Protein AF-A0A654U662-F1 (afdb_monomer_lite)

Radius of gyration: 15.01 Å; chains: 1; bounding box: 31×37×41 Å

Organism: Mycobacterium tuberculosis (NCBI:txid1773)

Foldseek 3Di:
DDPVVLVVLVVVLVVLVVVQVVCPPVGDLVSVLVNLQSQLVNCVVVVNNVSNVVSVVVSCVSPPPPDDPPPPD

pLDDT: mean 82.12, std 13.87, range [40.84, 94.62]

Secondary structure (DSSP, 8-state):
--HHHHHHHHHHHHHHHHHHHHHTTS--HHHHHHHHHHHHHHHHHTT-HHHHHHHHHHHHHHS----------

Sequence (73 aa):
MLENEAELLHGCITAVKESVLKAYPSHELTAVGDWMLLAAIEALIDEQDYLANYHLAWYAVTTRRGGSRGFAA

Structure (mmCIF, N/CA/C/O backbone):
data_AF-A0A654U662-F1
#
_entry.id   AF-A0A654U662-F1
#
loop_
_atom_site.group_PDB
_atom_site.id
_atom_site.type_symbol
_atom_site.label_atom_id
_atom_site.label_alt_id
_atom_site.label_comp_id
_atom_site.label_asym_id
_atom_site.label_entity_id
_atom_site.label_seq_id
_atom_site.pdbx_PDB_ins_code
_atom_site.Cartn_x
_atom_site.Cartn_y
_atom_site.Cartn_z
_atom_site.occupancy
_atom_site.B_iso_or_equiv
_atom_site.auth_seq_id
_atom_site.auth_comp_id
_atom_site.auth_asym_id
_atom_site.auth_atom_id
_atom_site.pdbx_PDB_model_num
ATOM 1 N N . MET A 1 1 ? -5.072 3.148 18.426 1.00 59.56 1 MET A N 1
ATOM 2 C CA . MET A 1 1 ? -3.950 4.002 17.994 1.00 59.56 1 MET A CA 1
ATOM 3 C C . MET A 1 1 ? -4.238 5.418 18.464 1.00 59.56 1 MET A C 1
ATOM 5 O O . M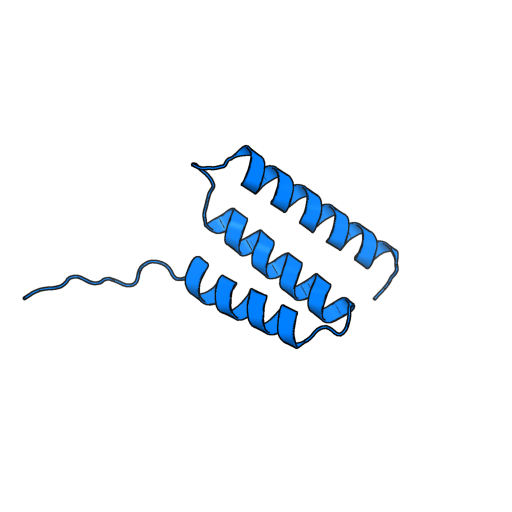ET A 1 1 ? -5.412 5.755 18.578 1.00 59.56 1 MET A O 1
ATOM 9 N N . LEU A 1 2 ? -3.224 6.199 18.829 1.00 80.31 2 LEU A N 1
ATOM 10 C CA . LEU A 1 2 ? -3.437 7.592 19.232 1.00 80.31 2 LEU A CA 1
ATOM 11 C C . LEU A 1 2 ? -3.627 8.479 17.984 1.00 80.31 2 LEU A C 1
ATOM 13 O O . LEU A 1 2 ? -3.024 8.212 16.949 1.00 80.31 2 LEU A O 1
ATOM 17 N N . GLU A 1 3 ? -4.442 9.535 18.071 1.00 76.00 3 GLU A N 1
ATOM 18 C CA . GLU A 1 3 ? -4.728 10.448 16.941 1.00 76.00 3 GLU A CA 1
ATOM 19 C C . GLU A 1 3 ? -3.442 11.019 16.311 1.00 76.00 3 GLU A C 1
ATOM 21 O O . GLU A 1 3 ? -3.292 11.070 15.095 1.00 76.00 3 GLU A O 1
ATOM 26 N N . ASN A 1 4 ? -2.447 11.346 17.141 1.00 82.38 4 ASN A N 1
ATOM 27 C CA . ASN A 1 4 ? -1.153 11.861 16.686 1.00 82.38 4 ASN A CA 1
ATOM 28 C C . ASN A 1 4 ? -0.327 10.832 15.891 1.00 82.38 4 ASN A C 1
ATOM 30 O O . ASN A 1 4 ? 0.469 11.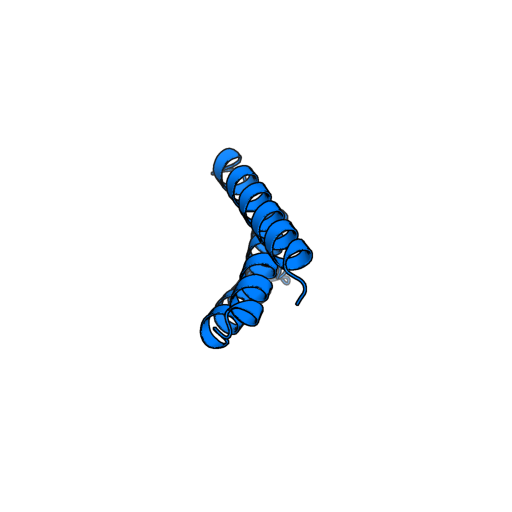211 15.035 1.00 82.38 4 ASN A O 1
ATOM 34 N N . GLU A 1 5 ? -0.476 9.539 16.184 1.00 76.94 5 GLU A N 1
ATOM 35 C CA . GLU A 1 5 ? 0.188 8.464 15.442 1.00 76.94 5 GLU A CA 1
ATOM 36 C C . GLU A 1 5 ? -0.480 8.266 14.073 1.00 76.94 5 GLU A C 1
ATOM 38 O O . GLU A 1 5 ? 0.221 8.012 13.093 1.00 76.94 5 GLU A O 1
ATOM 43 N N . ALA A 1 6 ? -1.803 8.467 13.990 1.00 77.06 6 ALA A N 1
ATOM 44 C CA . ALA A 1 6 ? -2.567 8.458 12.738 1.00 77.06 6 ALA A CA 1
ATOM 45 C C . ALA A 1 6 ? -2.106 9.562 11.789 1.00 77.06 6 ALA A C 1
ATOM 47 O O . ALA A 1 6 ? -1.759 9.307 10.635 1.00 77.06 6 ALA A O 1
ATOM 48 N N . GLU A 1 7 ? -2.061 10.793 12.299 1.00 82.50 7 GLU A N 1
ATOM 49 C CA . GLU A 1 7 ? -1.658 11.966 11.529 1.00 82.50 7 GLU A CA 1
ATOM 50 C C . GLU A 1 7 ? -0.206 11.850 11.053 1.00 82.50 7 GLU A C 1
ATOM 52 O O . GLU A 1 7 ? 0.101 12.159 9.898 1.00 82.50 7 GLU A O 1
ATOM 57 N N . LEU A 1 8 ? 0.690 11.354 11.916 1.00 85.44 8 LEU A N 1
ATOM 58 C CA . LEU A 1 8 ? 2.088 11.125 11.557 1.00 85.44 8 LEU A CA 1
ATOM 59 C C . LEU A 1 8 ? 2.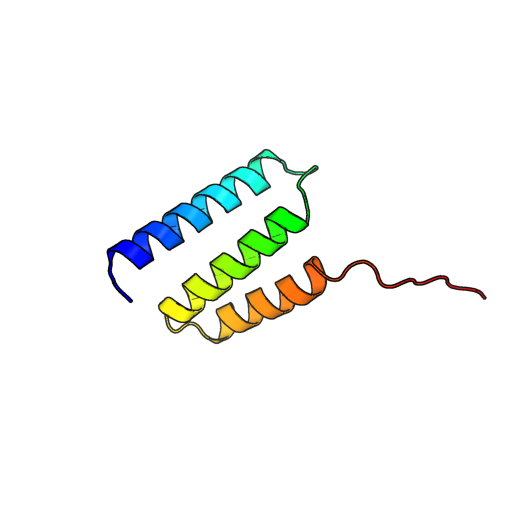215 10.082 10.440 1.00 85.44 8 LEU A C 1
ATOM 61 O O . LEU A 1 8 ? 2.952 10.305 9.477 1.00 85.44 8 LEU A O 1
ATOM 65 N N . LEU A 1 9 ? 1.482 8.970 10.542 1.00 81.50 9 LEU A N 1
ATOM 66 C CA . LEU A 1 9 ? 1.472 7.929 9.519 1.00 81.50 9 LEU A CA 1
ATOM 67 C C . LEU A 1 9 ? 0.968 8.473 8.177 1.00 81.50 9 LEU A C 1
ATOM 69 O O . LEU A 1 9 ? 1.637 8.297 7.156 1.00 81.50 9 LEU A O 1
ATOM 73 N N . HIS A 1 10 ? -0.160 9.183 8.179 1.00 81.75 10 HIS A N 1
ATOM 74 C CA . HIS A 1 10 ? -0.735 9.763 6.967 1.00 81.75 10 HIS A CA 1
ATOM 75 C C . HIS A 1 10 ? 0.207 10.801 6.323 1.00 81.75 10 HIS A C 1
ATOM 77 O O . HIS A 1 10 ? 0.370 10.850 5.096 1.00 81.75 10 HIS A O 1
ATOM 83 N N . GLY A 1 11 ? 0.910 11.586 7.148 1.00 86.38 11 GLY A N 1
ATOM 84 C CA . GLY A 1 11 ? 1.960 12.501 6.702 1.00 86.38 11 GLY A CA 1
ATOM 85 C C . GLY A 1 11 ? 3.126 11.778 6.018 1.00 86.38 11 GLY A C 1
ATOM 86 O O . GLY A 1 11 ? 3.546 12.171 4.926 1.00 86.38 11 GLY A O 1
ATOM 87 N N . CYS A 1 12 ? 3.614 10.683 6.607 1.00 84.75 12 CYS A N 1
ATOM 88 C CA . CYS A 1 12 ? 4.660 9.851 6.007 1.00 84.75 12 CYS A CA 1
ATOM 89 C C . CYS A 1 12 ? 4.216 9.225 4.673 1.00 84.75 12 CYS A C 1
ATOM 91 O O . CYS A 1 12 ? 4.990 9.235 3.713 1.00 84.75 12 CYS A O 1
ATOM 93 N N . ILE A 1 13 ? 2.973 8.741 4.584 1.00 85.06 13 ILE A N 1
ATOM 94 C CA . ILE A 1 13 ? 2.394 8.159 3.360 1.00 85.06 13 ILE A CA 1
ATOM 95 C C . ILE A 1 13 ? 2.320 9.196 2.239 1.00 85.06 13 ILE A C 1
ATOM 97 O O . ILE A 1 13 ? 2.714 8.928 1.101 1.00 85.06 13 ILE A O 1
ATOM 101 N N . THR A 1 14 ? 1.867 10.406 2.557 1.00 86.88 14 THR A N 1
ATOM 102 C CA . THR A 1 14 ? 1.784 11.493 1.576 1.00 86.88 14 THR A CA 1
ATOM 103 C C . THR A 1 14 ? 3.173 11.907 1.089 1.00 86.88 14 THR A C 1
ATOM 105 O O . THR A 1 14 ? 3.386 12.053 -0.116 1.00 86.88 14 THR A O 1
ATOM 108 N N . ALA A 1 15 ? 4.148 12.017 1.996 1.00 87.25 15 ALA A N 1
ATOM 109 C CA . ALA A 1 15 ? 5.517 12.383 1.648 1.00 87.25 15 ALA A CA 1
ATOM 110 C C . ALA A 1 15 ? 6.194 11.346 0.733 1.00 87.25 15 ALA A C 1
ATOM 112 O O . ALA A 1 15 ? 6.805 11.718 -0.275 1.00 87.25 15 ALA A O 1
ATOM 113 N N . VAL A 1 16 ? 6.064 10.046 1.035 1.00 84.31 16 VAL A N 1
ATOM 114 C CA . VAL A 1 16 ? 6.650 8.989 0.192 1.00 84.31 16 VAL A CA 1
ATOM 115 C C . VAL A 1 16 ? 5.949 8.906 -1.166 1.00 84.31 16 VAL A C 1
ATOM 117 O O . VAL A 1 16 ? 6.626 8.811 -2.190 1.00 84.31 16 VAL A O 1
ATOM 120 N N . LYS A 1 17 ? 4.618 9.053 -1.206 1.00 82.12 17 LYS A N 1
ATOM 121 C CA . LYS A 1 17 ? 3.837 9.110 -2.449 1.00 82.12 17 LYS A CA 1
ATOM 122 C C . LYS A 1 17 ? 4.313 10.243 -3.353 1.00 82.12 17 LYS A C 1
ATOM 124 O O . LYS A 1 17 ? 4.568 10.022 -4.535 1.00 82.12 17 LYS A O 1
ATOM 129 N N . GLU A 1 18 ? 4.443 11.456 -2.817 1.00 87.62 18 GLU A N 1
ATOM 130 C CA . GLU A 1 18 ? 4.926 12.595 -3.598 1.00 87.62 18 GLU A CA 1
ATOM 131 C C . GLU A 1 18 ? 6.352 12.390 -4.106 1.00 87.62 18 GLU A C 1
ATOM 133 O O . GLU A 1 18 ? 6.643 12.734 -5.250 1.00 87.62 18 GLU A O 1
ATOM 138 N N . SER A 1 19 ? 7.233 11.833 -3.272 1.00 84.50 19 SER A N 1
ATOM 139 C CA . SER A 1 19 ? 8.617 11.535 -3.645 1.00 84.50 19 SER A CA 1
ATOM 140 C C . SER A 1 19 ? 8.683 10.549 -4.817 1.00 84.50 19 SER A C 1
ATOM 142 O O . SER A 1 19 ? 9.328 10.825 -5.830 1.00 84.50 19 SER A O 1
ATOM 144 N N . VAL A 1 20 ? 7.933 9.443 -4.731 1.00 82.75 20 VAL A N 1
ATOM 145 C CA . VAL A 1 20 ? 7.850 8.423 -5.788 1.00 82.75 20 VAL A CA 1
ATOM 146 C C . VAL A 1 20 ? 7.281 9.010 -7.083 1.00 82.75 20 VAL A C 1
ATOM 148 O O . VAL A 1 20 ? 7.844 8.785 -8.155 1.00 82.75 20 VAL A O 1
ATOM 151 N N . LEU A 1 21 ? 6.202 9.798 -7.007 1.00 84.62 21 LEU A N 1
ATOM 152 C CA . LEU A 1 21 ? 5.583 10.410 -8.188 1.00 84.62 21 LEU A CA 1
ATOM 153 C C . LEU A 1 21 ? 6.477 11.473 -8.841 1.00 84.62 21 LEU A C 1
ATOM 155 O O . LEU A 1 21 ? 6.533 11.539 -10.067 1.00 84.62 21 LEU A O 1
ATOM 159 N N . LYS A 1 22 ? 7.209 12.274 -8.054 1.00 87.31 22 LYS A N 1
ATOM 160 C CA . LYS A 1 22 ? 8.177 13.262 -8.569 1.00 87.31 22 LYS A CA 1
ATOM 161 C C . LYS A 1 22 ? 9.366 12.600 -9.262 1.00 87.31 22 LYS A C 1
ATOM 163 O O . LYS A 1 22 ? 9.896 13.159 -10.217 1.00 87.31 22 LYS A O 1
ATOM 168 N N . ALA A 1 23 ? 9.779 11.426 -8.792 1.00 83.38 23 ALA A N 1
ATOM 169 C CA . ALA A 1 23 ? 10.873 10.666 -9.384 1.00 83.38 23 ALA A CA 1
ATOM 170 C C . ALA A 1 23 ? 10.446 9.839 -10.610 1.00 83.38 23 ALA A C 1
ATOM 172 O O . ALA A 1 23 ? 11.305 9.290 -11.295 1.00 83.38 23 ALA A O 1
ATOM 173 N N . TYR A 1 24 ? 9.148 9.734 -10.916 1.00 77.75 24 TYR A N 1
ATOM 174 C CA . TYR A 1 24 ? 8.661 8.933 -12.038 1.00 77.75 24 TYR A CA 1
ATOM 175 C C . TYR A 1 24 ? 9.141 9.488 -13.398 1.00 77.75 24 TYR A C 1
ATOM 177 O O . TYR A 1 24 ? 9.026 10.691 -13.638 1.00 77.75 24 TYR A O 1
ATOM 185 N N . PRO A 1 25 ? 9.627 8.640 -14.330 1.00 83.44 25 PRO A N 1
ATOM 186 C CA . PRO A 1 25 ? 9.679 7.171 -14.280 1.00 83.44 25 PRO A CA 1
ATOM 187 C C . PRO A 1 25 ? 10.941 6.577 -13.624 1.00 83.44 25 PRO A C 1
ATOM 189 O O . PRO A 1 25 ? 10.998 5.368 -13.434 1.00 83.44 25 PRO A O 1
ATOM 192 N N . SER A 1 26 ? 11.924 7.392 -13.246 1.00 87.44 26 SER A N 1
ATOM 193 C CA . SER A 1 26 ? 13.215 6.985 -12.662 1.00 87.44 26 SER A CA 1
ATOM 194 C C . SER A 1 26 ? 13.176 6.805 -11.134 1.00 87.44 26 SER A C 1
ATOM 196 O O . SER A 1 26 ? 14.095 7.224 -10.432 1.00 87.44 26 SER A O 1
ATOM 198 N N . HIS A 1 27 ? 12.098 6.233 -10.599 1.00 84.62 27 HIS A N 1
ATOM 199 C CA . HIS A 1 27 ? 11.924 6.061 -9.157 1.00 84.62 27 HIS A CA 1
ATOM 200 C C . HIS A 1 27 ? 12.613 4.789 -8.646 1.00 84.62 27 HIS A C 1
ATOM 202 O O . HIS A 1 27 ? 12.671 3.768 -9.330 1.00 84.62 27 HIS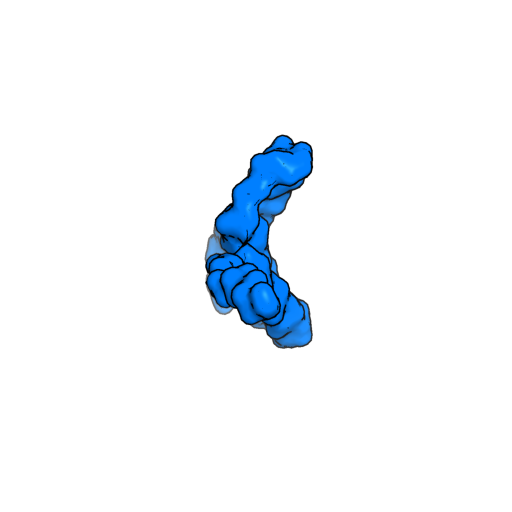 A O 1
ATOM 208 N N . GLU A 1 28 ? 13.087 4.830 -7.402 1.00 85.06 28 GLU A N 1
ATOM 209 C CA . GLU A 1 28 ? 13.687 3.671 -6.743 1.00 85.06 28 GLU A CA 1
ATOM 210 C C . GLU A 1 28 ? 12.608 2.677 -6.293 1.00 85.06 28 GLU A C 1
ATOM 212 O O . GLU A 1 28 ? 11.673 3.038 -5.573 1.00 85.06 28 GLU A O 1
ATOM 217 N N . LEU A 1 29 ? 12.766 1.396 -6.646 1.00 84.81 29 LEU A N 1
ATOM 218 C CA . LEU A 1 29 ? 11.854 0.326 -6.207 1.00 84.81 29 LEU A CA 1
ATOM 219 C C . LEU A 1 29 ? 11.805 0.191 -4.678 1.00 84.81 29 LEU A C 1
ATOM 221 O O . LEU A 1 29 ? 10.779 -0.204 -4.130 1.00 84.81 29 LEU A O 1
ATOM 225 N N . THR A 1 30 ? 12.883 0.565 -3.984 1.00 85.94 30 THR A N 1
ATOM 226 C CA . THR A 1 30 ? 12.924 0.637 -2.517 1.00 85.94 30 THR A CA 1
ATOM 227 C C . THR A 1 30 ? 11.899 1.637 -1.980 1.00 85.94 30 THR A C 1
ATOM 229 O O . THR A 1 30 ? 11.140 1.294 -1.082 1.00 85.94 30 THR A O 1
ATOM 232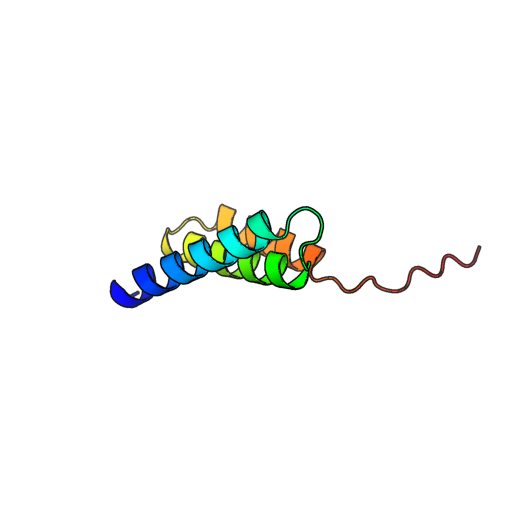 N N . ALA A 1 31 ? 11.794 2.829 -2.581 1.00 85.69 31 ALA A N 1
ATOM 233 C CA . ALA A 1 31 ? 10.831 3.849 -2.160 1.00 85.69 31 ALA A CA 1
ATOM 234 C C . ALA A 1 31 ? 9.378 3.428 -2.443 1.00 85.69 31 ALA A C 1
ATOM 236 O O . ALA A 1 31 ? 8.472 3.739 -1.674 1.00 85.69 31 ALA A O 1
ATOM 237 N N . VAL A 1 32 ? 9.155 2.674 -3.524 1.00 88.38 32 VAL A N 1
ATOM 238 C CA . VAL A 1 32 ? 7.849 2.062 -3.815 1.00 88.38 32 VAL A CA 1
ATOM 239 C C . VAL A 1 32 ? 7.506 0.985 -2.784 1.00 88.38 32 VAL A C 1
ATOM 241 O O . VAL A 1 32 ? 6.365 0.917 -2.332 1.00 88.38 32 VAL A O 1
ATOM 244 N N . GLY A 1 33 ? 8.482 0.171 -2.375 1.00 89.94 33 GLY A N 1
ATOM 245 C CA . GLY A 1 33 ? 8.317 -0.805 -1.298 1.00 89.94 33 GLY A CA 1
ATOM 246 C C . GLY A 1 33 ? 7.947 -0.144 0.031 1.00 89.94 33 GLY A C 1
ATOM 247 O O . GLY A 1 33 ? 6.966 -0.541 0.658 1.00 89.94 33 GLY A O 1
ATOM 248 N N . ASP A 1 34 ? 8.669 0.901 0.430 1.00 88.75 34 ASP A N 1
ATOM 249 C CA . ASP A 1 34 ? 8.373 1.650 1.656 1.00 88.75 34 ASP A CA 1
ATOM 250 C C . ASP A 1 34 ? 6.957 2.245 1.621 1.00 88.75 34 ASP A C 1
ATOM 252 O O . ASP A 1 34 ? 6.214 2.156 2.599 1.00 88.75 34 ASP A O 1
ATOM 256 N N . TRP A 1 35 ? 6.534 2.767 0.465 1.00 90.19 35 TRP A N 1
ATOM 257 C CA . TRP A 1 35 ? 5.167 3.251 0.278 1.00 90.19 35 TRP A CA 1
ATOM 258 C C . TRP A 1 35 ? 4.119 2.140 0.434 1.00 90.19 35 TRP A C 1
ATOM 260 O O . TRP A 1 35 ? 3.125 2.334 1.133 1.00 90.19 35 TRP A O 1
ATOM 270 N N . MET A 1 36 ? 4.342 0.963 -0.158 1.00 91.19 36 MET A N 1
ATOM 271 C CA . MET A 1 36 ? 3.427 -0.177 -0.022 1.00 91.19 36 MET A CA 1
ATOM 272 C C . MET A 1 36 ? 3.285 -0.637 1.432 1.00 91.19 36 MET A C 1
ATOM 274 O O . MET A 1 36 ? 2.185 -0.974 1.860 1.00 91.19 36 MET A O 1
ATOM 278 N N . LEU A 1 37 ? 4.371 -0.630 2.206 1.00 92.88 37 LEU A N 1
ATOM 279 C CA . LEU A 1 37 ? 4.328 -1.042 3.608 1.00 92.88 37 LEU A CA 1
ATOM 280 C C . LEU A 1 37 ? 3.568 -0.027 4.472 1.00 92.88 37 LEU A C 1
ATOM 282 O O . LEU A 1 37 ? 2.746 -0.425 5.294 1.00 92.88 37 LEU A O 1
ATOM 286 N N . LEU A 1 38 ? 3.777 1.272 4.244 1.00 90.69 38 LEU A N 1
ATOM 287 C CA . LEU A 1 38 ? 3.031 2.319 4.947 1.00 90.69 38 LEU A CA 1
ATOM 288 C C . LEU A 1 38 ? 1.530 2.281 4.608 1.00 90.69 38 LEU A C 1
ATOM 290 O O . LEU A 1 38 ? 0.705 2.380 5.512 1.00 90.69 38 LEU A O 1
ATOM 294 N N . ALA A 1 39 ? 1.172 2.043 3.342 1.00 89.38 39 ALA A N 1
ATOM 295 C CA . ALA A 1 39 ? -0.223 1.878 2.922 1.00 89.38 39 ALA A CA 1
ATOM 296 C C . ALA A 1 39 ? -0.893 0.639 3.550 1.00 89.38 39 ALA A C 1
ATOM 298 O O . ALA A 1 39 ? -2.081 0.665 3.864 1.00 89.38 39 ALA A O 1
ATOM 299 N N . ALA A 1 40 ? -0.141 -0.444 3.779 1.00 93.00 40 ALA A N 1
ATOM 300 C CA . ALA A 1 40 ? -0.660 -1.610 4.493 1.00 93.00 40 ALA A CA 1
ATOM 301 C C . ALA A 1 40 ? -0.981 -1.293 5.964 1.00 93.00 40 ALA A C 1
ATOM 303 O O . ALA A 1 40 ? -1.978 -1.784 6.485 1.00 93.00 40 ALA A O 1
ATOM 304 N N . ILE A 1 41 ? -0.155 -0.474 6.625 1.00 89.00 41 ILE A N 1
ATOM 305 C CA . ILE A 1 41 ? -0.385 -0.051 8.013 1.00 89.00 41 ILE A CA 1
ATOM 306 C C . ILE A 1 41 ? -1.628 0.846 8.100 1.00 89.00 41 ILE A C 1
ATOM 308 O O . ILE A 1 41 ? -2.452 0.624 8.982 1.00 89.00 41 ILE A O 1
ATOM 312 N N . GLU A 1 42 ? -1.799 1.797 7.175 1.00 88.44 42 GLU A N 1
ATOM 313 C CA . GLU A 1 42 ? -3.008 2.640 7.091 1.00 88.44 42 GLU A CA 1
ATOM 314 C C . GLU A 1 42 ? -4.269 1.782 6.914 1.00 88.44 42 GLU A C 1
ATOM 316 O O . GLU A 1 42 ? -5.211 1.900 7.692 1.00 88.44 42 GLU A O 1
ATOM 321 N N . ALA A 1 43 ? -4.238 0.810 5.998 1.00 90.50 43 ALA A N 1
ATOM 322 C CA . ALA A 1 43 ? -5.353 -0.113 5.801 1.00 90.50 43 ALA A CA 1
ATOM 323 C C . ALA A 1 43 ? -5.673 -0.971 7.043 1.00 90.50 43 ALA A C 1
ATOM 325 O O . ALA A 1 43 ? -6.838 -1.274 7.283 1.00 90.50 43 ALA A O 1
ATOM 326 N N . LEU A 1 44 ? -4.673 -1.365 7.843 1.00 90.38 44 LEU A N 1
ATOM 327 C CA . LEU A 1 44 ? -4.906 -2.090 9.102 1.00 90.38 44 LEU A CA 1
ATOM 328 C C . LEU A 1 44 ? -5.552 -1.208 10.176 1.00 90.38 44 LEU A C 1
ATOM 330 O O . LEU A 1 44 ? -6.344 -1.703 10.974 1.00 90.38 44 LEU A O 1
ATOM 334 N N . ILE A 1 45 ? -5.211 0.080 10.214 1.00 88.44 45 ILE A N 1
ATOM 335 C CA . ILE A 1 45 ? -5.817 1.048 11.138 1.00 88.44 45 ILE A CA 1
ATOM 336 C C . ILE A 1 45 ? -7.280 1.299 10.769 1.00 88.44 45 ILE A C 1
ATOM 338 O O . ILE A 1 45 ? -8.119 1.378 11.662 1.00 88.44 45 ILE A O 1
ATOM 342 N N . ASP A 1 46 ? -7.581 1.349 9.472 1.00 88.62 46 ASP A N 1
ATOM 343 C CA . ASP A 1 46 ? -8.933 1.543 8.939 1.00 88.62 46 ASP A CA 1
ATOM 344 C C . ASP A 1 46 ? -9.797 0.263 8.965 1.00 88.62 46 ASP A C 1
ATOM 346 O O . ASP A 1 46 ? -10.896 0.248 8.407 1.00 88.62 46 ASP A O 1
ATOM 350 N N . GLU A 1 47 ? -9.315 -0.823 9.584 1.00 90.88 47 GLU A N 1
ATOM 351 C CA . GLU A 1 47 ? -9.970 -2.144 9.630 1.00 90.88 47 GLU A CA 1
ATOM 352 C C . GLU A 1 47 ? -10.245 -2.738 8.225 1.00 90.88 47 GLU A C 1
ATOM 354 O O . GLU A 1 47 ? -11.170 -3.523 8.002 1.00 90.88 47 GLU A O 1
ATOM 359 N N . GLN A 1 48 ? -9.416 -2.377 7.241 1.00 92.88 48 GLN A N 1
ATOM 360 C CA . GLN A 1 48 ? -9.485 -2.817 5.845 1.00 92.88 48 GLN A CA 1
ATOM 361 C C . GLN A 1 48 ? -8.474 -3.938 5.553 1.00 92.88 48 GLN A C 1
ATOM 363 O O . GLN A 1 48 ? -7.607 -3.820 4.682 1.00 92.88 48 GLN A O 1
ATOM 368 N N . ASP A 1 49 ? -8.622 -5.077 6.232 1.00 91.75 49 ASP A N 1
ATOM 369 C CA . ASP A 1 49 ? -7.694 -6.223 6.161 1.00 91.75 49 ASP A CA 1
ATOM 370 C C . ASP A 1 49 ? -7.387 -6.704 4.732 1.00 91.75 49 ASP A C 1
ATOM 372 O O . ASP A 1 49 ? -6.272 -7.130 4.417 1.00 91.75 49 ASP A O 1
ATOM 376 N N . TYR A 1 50 ? -8.371 -6.627 3.830 1.00 92.88 50 TYR A N 1
ATOM 377 C CA . TYR A 1 50 ? -8.193 -7.029 2.435 1.00 92.88 50 TYR A CA 1
ATOM 378 C C . TYR A 1 50 ? -7.203 -6.120 1.684 1.00 92.88 50 TYR A C 1
ATOM 380 O O . TYR A 1 50 ? -6.421 -6.616 0.869 1.00 92.88 50 TYR A O 1
ATOM 388 N N . LEU A 1 51 ? -7.197 -4.813 1.977 1.00 91.62 51 LEU A N 1
ATOM 389 C CA . LEU A 1 51 ? -6.255 -3.853 1.394 1.00 91.62 51 LEU A CA 1
ATOM 390 C C . LEU A 1 51 ? -4.875 -3.979 2.024 1.00 91.62 51 LEU A C 1
ATOM 392 O O . LEU A 1 51 ? -3.877 -3.946 1.304 1.00 91.62 51 LEU A O 1
ATOM 396 N N . ALA A 1 52 ? -4.808 -4.226 3.331 1.00 93.69 52 ALA A N 1
ATOM 397 C CA . ALA A 1 52 ? -3.547 -4.519 3.999 1.00 93.69 52 ALA A CA 1
ATOM 398 C C . ALA A 1 52 ? -2.851 -5.738 3.370 1.00 93.69 52 ALA A C 1
ATOM 400 O O . ALA A 1 52 ? -1.678 -5.672 2.989 1.00 93.69 52 ALA A O 1
ATOM 401 N N . ASN A 1 53 ? -3.596 -6.829 3.161 1.00 93.19 53 ASN A N 1
ATOM 402 C CA . ASN A 1 53 ? -3.080 -8.022 2.491 1.00 93.19 53 ASN A CA 1
ATOM 403 C C . ASN A 1 53 ? -2.671 -7.756 1.039 1.00 93.19 53 ASN A C 1
ATOM 405 O O . ASN A 1 53 ? -1.648 -8.274 0.587 1.00 93.19 53 ASN A O 1
ATOM 409 N N . TYR A 1 54 ? -3.440 -6.948 0.307 1.00 94.62 54 TYR A N 1
ATOM 410 C CA . TYR A 1 54 ? -3.093 -6.549 -1.054 1.00 94.62 54 TYR A CA 1
ATOM 411 C C . TYR A 1 54 ? -1.744 -5.817 -1.098 1.00 94.62 54 TYR A C 1
ATOM 413 O O . TYR A 1 54 ? -0.861 -6.187 -1.876 1.00 94.62 54 TYR A O 1
ATOM 421 N N . HIS A 1 55 ? -1.554 -4.817 -0.237 1.00 93.31 55 HIS A N 1
ATOM 422 C CA . HIS A 1 55 ? -0.319 -4.041 -0.178 1.00 93.31 55 HIS A CA 1
ATOM 423 C C . HIS A 1 55 ? 0.885 -4.891 0.250 1.00 93.31 55 HIS A C 1
ATOM 425 O O . HIS A 1 55 ? 1.956 -4.771 -0.350 1.00 93.31 55 HIS A O 1
ATOM 431 N N . LEU A 1 56 ? 0.708 -5.820 1.196 1.00 92.62 56 LEU A N 1
ATOM 432 C CA . LEU A 1 56 ? 1.755 -6.769 1.589 1.00 92.62 56 LEU A CA 1
ATOM 433 C C . LEU A 1 56 ? 2.141 -7.737 0.465 1.00 92.62 56 LEU A C 1
ATOM 435 O O . LEU A 1 56 ? 3.329 -7.991 0.249 1.00 92.62 56 LEU A O 1
ATOM 439 N N . ALA A 1 57 ? 1.164 -8.261 -0.279 1.00 94.38 57 ALA A N 1
ATOM 440 C CA . ALA A 1 57 ? 1.432 -9.141 -1.415 1.00 94.38 57 ALA A CA 1
ATOM 441 C C . ALA A 1 57 ? 2.272 -8.426 -2.487 1.00 94.38 57 ALA A C 1
ATOM 443 O O . ALA A 1 57 ? 3.246 -8.986 -2.999 1.00 94.38 57 ALA A O 1
ATOM 444 N N . TRP A 1 58 ? 1.942 -7.165 -2.777 1.00 91.50 58 TRP A N 1
ATOM 445 C CA . TRP A 1 58 ? 2.691 -6.338 -3.722 1.00 91.50 58 TRP A CA 1
ATOM 446 C C . TRP A 1 58 ? 4.072 -5.932 -3.213 1.00 91.50 58 TRP A C 1
ATOM 448 O O . TRP A 1 58 ? 5.039 -5.962 -3.980 1.00 91.50 58 TRP A O 1
ATOM 458 N N . TYR A 1 59 ? 4.206 -5.632 -1.922 1.00 92.62 59 TYR A N 1
ATOM 459 C CA . TYR A 1 59 ? 5.501 -5.378 -1.298 1.00 92.62 59 TYR A CA 1
ATOM 460 C C . TYR A 1 59 ? 6.448 -6.570 -1.479 1.00 92.62 59 TYR A C 1
ATOM 462 O O . TYR A 1 59 ? 7.595 -6.400 -1.902 1.00 92.62 59 TYR A O 1
ATOM 470 N N . ALA A 1 60 ? 5.955 -7.787 -1.228 1.00 90.19 60 ALA A N 1
ATOM 471 C CA . ALA A 1 60 ? 6.750 -9.008 -1.308 1.00 90.19 60 ALA A CA 1
ATOM 472 C C . ALA A 1 60 ? 7.309 -9.271 -2.715 1.00 90.19 60 ALA A C 1
ATOM 474 O O . ALA A 1 60 ? 8.422 -9.780 -2.846 1.00 90.19 60 ALA A O 1
ATOM 475 N N . VAL A 1 61 ? 6.568 -8.922 -3.772 1.00 91.31 61 VAL A N 1
ATOM 476 C CA . VAL A 1 61 ? 7.050 -9.069 -5.156 1.00 91.31 61 VAL A CA 1
ATOM 477 C C . VAL A 1 61 ? 7.929 -7.900 -5.600 1.00 91.31 61 VAL A C 1
ATOM 479 O O . VAL A 1 61 ? 8.894 -8.128 -6.324 1.00 91.31 61 VAL A O 1
ATOM 482 N N . THR A 1 62 ? 7.654 -6.680 -5.129 1.00 85.69 62 THR A N 1
ATOM 483 C CA . THR A 1 62 ? 8.411 -5.459 -5.470 1.00 85.69 62 THR A CA 1
ATOM 484 C C . THR A 1 62 ? 9.806 -5.462 -4.850 1.00 85.69 62 THR A C 1
ATOM 486 O O . THR A 1 62 ? 10.782 -5.077 -5.487 1.00 85.69 62 THR A O 1
ATOM 489 N N . THR A 1 63 ? 9.918 -5.949 -3.614 1.00 86.12 63 THR A N 1
ATOM 490 C CA . THR A 1 63 ? 11.188 -6.026 -2.874 1.00 86.12 63 THR A CA 1
ATOM 491 C C . THR A 1 63 ? 11.939 -7.332 -3.090 1.00 86.12 63 THR A C 1
ATOM 493 O O . THR A 1 63 ? 13.062 -7.498 -2.599 1.00 86.12 63 THR A O 1
ATOM 496 N N . ARG A 1 64 ? 11.361 -8.266 -3.856 1.00 83.62 64 ARG A N 1
ATOM 497 C CA . ARG A 1 64 ? 12.033 -9.501 -4.246 1.00 83.62 64 ARG A CA 1
ATOM 498 C C . ARG A 1 64 ? 13.258 -9.138 -5.078 1.00 83.62 64 ARG A C 1
ATOM 500 O O . ARG A 1 64 ? 13.160 -8.936 -6.286 1.00 83.62 64 ARG A O 1
ATOM 507 N N . ARG A 1 65 ? 14.435 -9.091 -4.440 1.00 62.44 65 ARG A N 1
ATOM 508 C CA . ARG A 1 65 ? 15.720 -9.048 -5.149 1.00 62.44 65 ARG A CA 1
ATOM 509 C C . ARG A 1 65 ? 15.678 -10.146 -6.196 1.00 62.44 65 ARG A C 1
ATOM 511 O O . ARG A 1 65 ? 15.421 -11.294 -5.835 1.00 62.44 65 ARG A O 1
ATOM 518 N N . GLY A 1 66 ? 15.858 -9.774 -7.465 1.00 56.12 66 GLY A N 1
ATOM 519 C CA . GLY A 1 66 ? 15.805 -10.686 -8.600 1.00 56.12 66 GLY A CA 1
ATOM 520 C C . GLY A 1 66 ? 16.641 -11.925 -8.312 1.00 56.12 66 GLY A C 1
ATOM 521 O O . GLY A 1 66 ? 17.862 -11.905 -8.435 1.00 56.12 66 GLY A O 1
ATOM 522 N N . GLY A 1 67 ? 15.978 -12.990 -7.863 1.00 45.53 67 GLY A N 1
ATOM 523 C CA . GLY A 1 67 ? 16.605 -14.274 -7.649 1.00 45.53 67 GLY A CA 1
ATOM 524 C C . GLY A 1 67 ? 17.071 -14.754 -9.007 1.00 45.53 67 GLY A C 1
ATOM 525 O O . GLY A 1 67 ? 16.241 -14.987 -9.885 1.00 45.53 67 GLY A O 1
ATOM 526 N N . SER A 1 68 ? 18.389 -14.824 -9.162 1.00 51.56 68 SER A N 1
ATOM 527 C CA . SER A 1 68 ? 19.146 -15.487 -10.214 1.00 51.56 68 SER A CA 1
ATOM 528 C C . SER A 1 68 ? 18.293 -16.407 -11.089 1.00 51.56 68 SER A C 1
ATOM 530 O O . SER A 1 68 ? 18.048 -17.561 -10.747 1.00 51.56 68 SER A O 1
ATOM 532 N N . ARG A 1 69 ? 17.873 -15.917 -12.256 1.00 46.00 69 ARG A N 1
ATOM 533 C CA . ARG A 1 69 ? 17.537 -16.783 -13.389 1.00 46.00 69 ARG A CA 1
ATOM 534 C C . ARG A 1 69 ? 18.655 -16.646 -14.404 1.00 46.00 69 ARG A C 1
ATOM 536 O O . ARG A 1 69 ? 18.484 -16.066 -15.469 1.00 46.00 69 ARG A O 1
ATOM 543 N N . GLY A 1 70 ? 19.807 -17.210 -14.044 1.00 40.84 70 GLY A N 1
ATOM 544 C CA . GLY A 1 70 ? 20.643 -17.842 -15.050 1.00 40.84 70 GLY A CA 1
ATOM 545 C C . GLY A 1 70 ? 19.801 -18.952 -15.668 1.00 40.84 70 GLY A C 1
ATOM 546 O O . GLY A 1 70 ? 19.687 -20.037 -15.108 1.00 40.84 70 GLY A O 1
ATOM 547 N N . PHE A 1 71 ? 19.128 -18.638 -16.770 1.00 46.03 71 PHE A N 1
ATOM 548 C CA . PHE A 1 71 ? 18.634 -19.646 -17.692 1.00 46.03 71 PHE A CA 1
ATOM 549 C C . PHE A 1 71 ? 19.872 -20.159 -18.432 1.00 46.03 71 PHE A C 1
ATOM 551 O O . PHE A 1 71 ? 20.266 -19.615 -19.457 1.00 46.03 71 PHE A O 1
ATOM 558 N N . ALA A 1 72 ? 20.544 -21.146 -17.841 1.00 43.19 72 ALA A N 1
ATOM 559 C CA . ALA A 1 72 ? 21.384 -22.048 -18.608 1.00 43.19 72 ALA A CA 1
ATOM 560 C C . ALA A 1 72 ? 20.429 -23.055 -19.261 1.00 43.19 72 ALA A C 1
ATOM 562 O O . ALA A 1 72 ? 19.850 -23.897 -18.572 1.00 43.19 72 ALA A O 1
ATOM 563 N N . ALA A 1 73 ? 20.201 -22.867 -20.558 1.00 44.97 73 ALA A 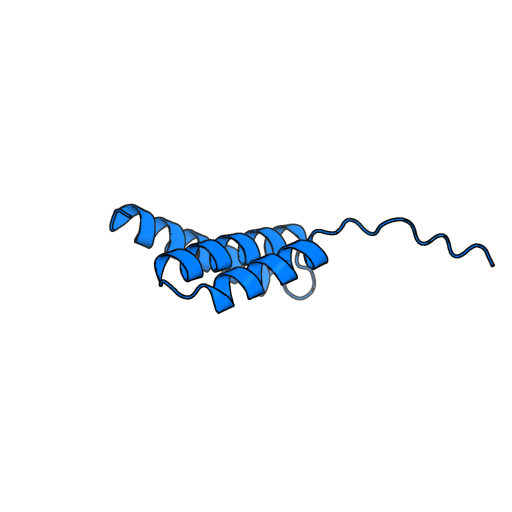N 1
ATOM 564 C CA . ALA A 1 73 ? 19.711 -23.886 -21.475 1.00 44.97 73 ALA A CA 1
ATOM 565 C C . ALA A 1 73 ? 20.892 -24.340 -22.337 1.00 44.97 73 ALA A C 1
ATOM 567 O O . ALA A 1 73 ? 21.761 -23.476 -22.611 1.00 44.97 73 ALA A O 1
#

InterPro domains:
  IPR040833 Domain of unknown function DUF5631 [PF18645] (2-60)